Protein AF-A0A7Y3EJU8-F1 (afdb_monomer_lite)

Radius of gyration: 13.47 Å; chains: 1; bounding box: 30×30×37 Å

Foldseek 3Di:
DVVLVVLLVQLVVLCVQLLVCLVVVVLPSNLVSLVVSCVSPVPDLVSLLSNLLSCQQVVVLVVSLVSLVVSCVVPVVSLVVSVVCVVVVSRDHDPVSNVVSNVD

Structure (mmCIF, N/CA/C/O backbone):
data_AF-A0A7Y3EJU8-F1
#
_entry.id   AF-A0A7Y3EJU8-F1
#
loop_
_atom_site.group_PDB
_atom_site.id
_atom_site.type_symbol
_atom_site.label_atom_id
_atom_site.label_alt_id
_atom_site.label_comp_id
_atom_site.label_asym_id
_atom_site.label_entity_id
_atom_site.label_seq_id
_atom_site.pdbx_PDB_ins_code
_atom_site.Cartn_x
_atom_site.Cartn_y
_atom_site.Cartn_z
_atom_site.occupancy
_atom_site.B_iso_or_equiv
_atom_site.auth_seq_id
_atom_site.auth_comp_id
_atom_site.auth_asym_id
_atom_site.auth_atom_id
_atom_site.pdbx_PDB_model_num
ATOM 1 N N . GLU A 1 1 ? 14.973 -2.683 -24.442 1.00 80.12 1 GLU A N 1
ATOM 2 C CA . GLU A 1 1 ? 13.501 -2.570 -24.335 1.00 8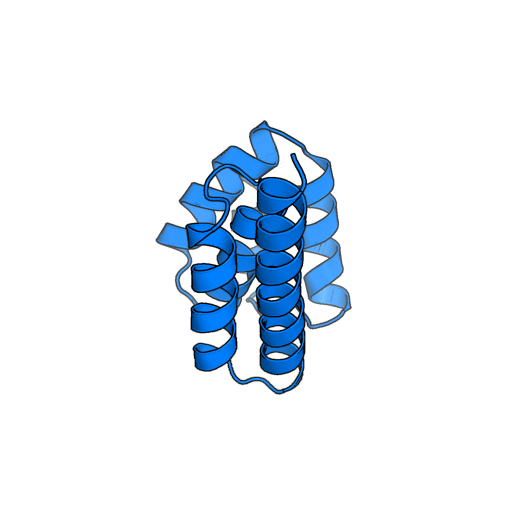0.12 1 GLU A CA 1
ATOM 3 C C . GLU A 1 1 ? 12.807 -3.839 -23.832 1.00 80.12 1 GLU A C 1
ATOM 5 O O . GLU A 1 1 ? 12.100 -3.753 -22.838 1.00 80.12 1 GLU A O 1
ATOM 10 N N . LEU A 1 2 ? 13.040 -5.022 -24.419 1.00 91.50 2 LEU A N 1
ATOM 11 C CA . LEU A 1 2 ? 12.425 -6.281 -23.952 1.00 91.50 2 LEU A CA 1
ATOM 12 C C . LEU A 1 2 ? 12.709 -6.604 -22.470 1.00 91.50 2 LEU A C 1
ATOM 14 O O . LEU A 1 2 ? 11.815 -7.018 -21.742 1.00 91.50 2 LEU A O 1
ATOM 18 N N . GLU A 1 3 ? 13.930 -6.353 -21.996 1.00 90.19 3 GLU A N 1
ATOM 19 C CA . GLU A 1 3 ? 14.304 -6.541 -20.586 1.00 90.19 3 GLU A CA 1
ATOM 20 C C . GLU A 1 3 ? 13.459 -5.685 -19.626 1.00 90.19 3 GLU A C 1
ATOM 22 O O . GLU A 1 3 ? 13.007 -6.172 -18.590 1.00 90.19 3 GLU A O 1
ATOM 27 N N . ARG A 1 4 ? 13.167 -4.432 -20.002 1.00 90.62 4 ARG A N 1
ATOM 28 C CA . ARG A 1 4 ? 12.300 -3.533 -19.227 1.00 90.62 4 ARG A CA 1
ATOM 29 C C . ARG A 1 4 ? 10.877 -4.089 -19.134 1.00 90.62 4 ARG A C 1
ATOM 31 O O . ARG A 1 4 ? 10.288 -4.057 -18.056 1.00 90.62 4 ARG A O 1
ATOM 38 N N . LEU A 1 5 ? 10.355 -4.630 -20.240 1.00 91.56 5 LEU A N 1
ATOM 39 C CA . LEU A 1 5 ? 9.033 -5.265 -20.302 1.00 91.56 5 LEU A CA 1
ATOM 40 C C . LEU A 1 5 ? 8.955 -6.542 -19.446 1.00 91.56 5 LEU A C 1
ATOM 42 O O . LEU A 1 5 ? 7.975 -6.766 -18.743 1.00 91.56 5 LEU A O 1
ATOM 46 N N . ILE A 1 6 ? 10.010 -7.357 -19.439 1.00 92.38 6 ILE A N 1
ATOM 47 C CA . ILE A 1 6 ? 10.079 -8.540 -18.569 1.00 92.38 6 ILE A CA 1
ATOM 48 C C . ILE A 1 6 ? 10.129 -8.118 -17.100 1.00 92.38 6 ILE A C 1
ATOM 50 O O . ILE A 1 6 ? 9.465 -8.713 -16.252 1.00 92.38 6 ILE A O 1
ATOM 54 N N . LYS A 1 7 ? 10.901 -7.075 -16.783 1.00 92.00 7 LYS A N 1
ATOM 55 C CA . LYS A 1 7 ? 11.010 -6.574 -15.415 1.00 92.00 7 LYS A CA 1
ATOM 56 C C . LYS A 1 7 ? 9.658 -6.056 -14.915 1.00 92.00 7 LYS A C 1
ATOM 58 O O . LYS A 1 7 ? 9.261 -6.432 -13.816 1.00 92.00 7 LYS A O 1
ATOM 63 N N . ILE A 1 8 ? 8.935 -5.259 -15.711 1.00 92.50 8 ILE A N 1
ATOM 64 C CA . ILE A 1 8 ? 7.626 -4.710 -15.306 1.00 92.50 8 ILE A CA 1
ATOM 65 C C . ILE A 1 8 ? 6.580 -5.811 -15.142 1.00 92.50 8 ILE A C 1
ATOM 67 O O . ILE A 1 8 ? 5.839 -5.783 -14.166 1.00 92.50 8 ILE A O 1
ATOM 71 N N . HIS A 1 9 ? 6.590 -6.830 -16.007 1.00 93.31 9 HIS A N 1
ATOM 72 C CA . HIS A 1 9 ? 5.732 -8.002 -15.838 1.00 93.31 9 HIS A CA 1
ATOM 73 C C . HIS A 1 9 ? 5.982 -8.694 -14.493 1.00 93.31 9 HIS A C 1
ATOM 75 O O . HIS A 1 9 ? 5.043 -8.937 -13.747 1.00 93.31 9 HIS A O 1
ATOM 81 N N . ARG A 1 10 ? 7.250 -8.936 -14.131 1.00 94.88 10 ARG A N 1
ATOM 82 C CA . ARG A 1 10 ? 7.598 -9.544 -12.833 1.00 94.88 10 ARG A CA 1
ATOM 83 C C . ARG A 1 10 ? 7.139 -8.704 -11.646 1.00 94.88 10 ARG A C 1
ATOM 85 O O . ARG A 1 10 ? 6.741 -9.257 -10.627 1.00 94.88 10 ARG A O 1
ATOM 92 N N . ALA A 1 11 ? 7.211 -7.382 -11.757 1.00 95.38 11 ALA A N 1
ATOM 93 C CA . ALA A 1 11 ? 6.723 -6.502 -10.706 1.00 95.38 11 ALA A CA 1
ATOM 94 C C . ALA A 1 11 ? 5.200 -6.607 -10.551 1.00 95.38 11 ALA A C 1
ATOM 96 O O . ALA A 1 11 ? 4.724 -6.742 -9.430 1.00 95.38 11 ALA A O 1
ATOM 97 N N . TYR A 1 12 ? 4.446 -6.656 -11.653 1.00 95.06 12 TYR A N 1
ATOM 98 C CA . TYR A 1 12 ? 3.005 -6.921 -11.599 1.00 95.06 12 TYR A CA 1
ATOM 99 C C . TYR A 1 12 ? 2.670 -8.335 -11.100 1.00 95.06 12 TYR A C 1
ATOM 101 O O . TYR A 1 12 ? 1.694 -8.498 -10.376 1.00 95.06 12 TYR A O 1
ATOM 109 N N . ASP A 1 13 ? 3.501 -9.345 -11.378 1.00 96.94 13 ASP A N 1
ATOM 110 C CA . ASP A 1 13 ? 3.327 -10.682 -10.793 1.00 96.94 13 ASP A CA 1
ATOM 111 C C . ASP A 1 13 ? 3.438 -10.649 -9.263 1.00 96.94 13 ASP A C 1
ATOM 113 O O . ASP A 1 13 ? 2.690 -11.338 -8.569 1.00 96.94 13 ASP A O 1
ATOM 117 N N . PHE A 1 14 ? 4.364 -9.850 -8.724 1.00 97.38 14 PHE A N 1
ATOM 118 C CA . PHE A 1 14 ? 4.453 -9.619 -7.285 1.00 97.38 14 PHE A CA 1
ATOM 119 C C . PHE A 1 14 ? 3.228 -8.866 -6.754 1.00 97.38 14 PHE A C 1
ATOM 121 O O . PHE A 1 14 ? 2.661 -9.302 -5.759 1.00 97.38 14 PHE A O 1
ATOM 128 N N . MET A 1 15 ? 2.767 -7.812 -7.434 1.00 94.94 15 MET A N 1
ATOM 129 C CA . MET A 1 15 ? 1.550 -7.079 -7.047 1.00 94.94 15 MET A CA 1
ATOM 130 C C . MET A 1 15 ? 0.336 -8.008 -6.945 1.00 94.94 15 MET A C 1
ATOM 132 O O . MET A 1 15 ? -0.297 -8.068 -5.898 1.00 94.94 15 MET A O 1
ATOM 136 N N . ASN A 1 16 ? 0.096 -8.824 -7.976 1.00 95.00 16 ASN A N 1
ATOM 137 C CA . ASN A 1 16 ? -1.015 -9.777 -8.008 1.00 95.00 16 ASN A CA 1
ATOM 138 C C . ASN A 1 16 ? -0.943 -10.790 -6.854 1.00 95.00 16 ASN A C 1
ATOM 140 O O . ASN A 1 16 ? -1.957 -11.135 -6.252 1.00 95.00 16 ASN A O 1
ATOM 144 N N . LYS A 1 17 ? 0.260 -11.278 -6.520 1.00 96.75 17 LYS A N 1
ATOM 145 C CA . LYS A 1 17 ? 0.456 -12.168 -5.364 1.00 96.75 17 LYS A CA 1
ATOM 146 C C . LYS A 1 17 ? 0.200 -11.451 -4.041 1.00 96.75 17 LYS A C 1
ATOM 148 O O . LYS A 1 17 ? -0.339 -12.068 -3.126 1.00 96.75 17 LYS A O 1
ATOM 153 N N . GLY A 1 18 ? 0.583 -10.178 -3.946 1.00 94.25 18 GLY A N 1
ATOM 154 C CA . GLY A 1 18 ? 0.291 -9.325 -2.798 1.00 94.25 18 GLY A CA 1
ATOM 155 C C . GLY A 1 18 ? -1.209 -9.142 -2.593 1.00 94.25 18 GLY A C 1
ATOM 156 O O . GLY A 1 18 ? -1.691 -9.341 -1.481 1.00 94.25 18 GLY A O 1
ATOM 157 N N . ASP A 1 19 ? -1.950 -8.879 -3.672 1.00 89.94 19 ASP A N 1
ATOM 158 C CA . ASP A 1 19 ? -3.407 -8.721 -3.639 1.00 89.94 19 ASP A CA 1
ATOM 159 C C . ASP A 1 19 ? -4.098 -10.008 -3.163 1.00 89.94 19 ASP A C 1
ATOM 161 O O . ASP A 1 19 ? -4.910 -9.964 -2.241 1.00 89.94 19 ASP A O 1
ATOM 165 N N . ILE A 1 20 ? -3.704 -11.172 -3.696 1.00 93.00 20 ILE A N 1
ATOM 166 C CA . ILE A 1 20 ? -4.224 -12.479 -3.253 1.00 93.00 20 ILE A CA 1
ATOM 167 C C . ILE A 1 20 ? -3.923 -12.722 -1.765 1.00 93.00 20 ILE A C 1
ATOM 169 O O . ILE A 1 20 ? -4.781 -13.190 -1.016 1.00 93.00 20 ILE A O 1
ATOM 173 N N . ALA A 1 21 ? -2.706 -12.406 -1.314 1.00 92.06 21 ALA A N 1
ATOM 174 C CA . ALA A 1 21 ? -2.337 -12.543 0.092 1.00 92.06 21 ALA A CA 1
ATOM 175 C C . ALA A 1 21 ? -3.179 -11.620 0.990 1.00 92.06 21 ALA A C 1
ATOM 177 O O . ALA A 1 21 ? -3.660 -12.057 2.036 1.00 92.06 21 ALA A O 1
ATOM 178 N N . MET A 1 22 ? -3.423 -10.378 0.558 1.00 86.12 22 MET A N 1
ATOM 179 C CA . MET A 1 22 ? -4.282 -9.425 1.259 1.00 86.12 22 MET A CA 1
ATOM 180 C C . MET A 1 22 ? -5.732 -9.920 1.342 1.00 86.12 22 MET A C 1
ATOM 182 O O . MET A 1 22 ? -6.328 -9.862 2.418 1.00 86.12 22 MET A O 1
ATOM 186 N N . GLU A 1 23 ? -6.286 -10.457 0.252 1.00 86.56 23 GLU A N 1
ATOM 187 C CA . GLU A 1 23 ? -7.630 -11.056 0.229 1.00 86.56 23 GLU A CA 1
ATOM 188 C C . GLU A 1 23 ? -7.766 -12.223 1.217 1.00 86.56 23 GLU A C 1
ATOM 190 O O . GLU A 1 23 ? -8.810 -12.392 1.849 1.00 86.56 23 GLU A O 1
ATOM 195 N N . HIS A 1 24 ? -6.701 -13.006 1.392 1.00 89.38 24 HIS A N 1
ATOM 196 C CA . HIS A 1 24 ? -6.646 -14.107 2.355 1.00 89.38 24 HIS A CA 1
ATOM 197 C C . HIS A 1 24 ? -6.300 -13.662 3.789 1.00 89.38 24 HIS A C 1
ATOM 199 O O . HIS A 1 24 ? -6.289 -14.491 4.700 1.00 89.38 24 HIS A O 1
ATOM 205 N N . GLY A 1 25 ? -6.030 -12.372 4.013 1.00 84.19 25 GLY A N 1
ATOM 206 C CA . GLY A 1 25 ? -5.640 -11.828 5.314 1.00 84.19 25 GLY A CA 1
ATOM 207 C C . GLY A 1 25 ? -4.194 -12.126 5.727 1.00 84.19 25 GLY A C 1
ATOM 208 O O . GLY A 1 25 ? -3.840 -11.916 6.888 1.00 84.19 25 GLY A O 1
ATOM 209 N N . ASP A 1 26 ? -3.343 -12.593 4.808 1.00 89.38 26 ASP A N 1
ATOM 210 C CA . ASP A 1 26 ? -1.910 -12.781 5.050 1.00 89.38 26 ASP A CA 1
ATOM 211 C C . ASP A 1 26 ? -1.142 -11.472 4.826 1.00 89.38 26 ASP A C 1
ATOM 213 O O . ASP A 1 26 ? -0.432 -11.258 3.841 1.00 89.38 26 ASP A O 1
ATOM 217 N N . SER A 1 27 ? -1.294 -10.581 5.800 1.00 82.81 27 SER A N 1
ATOM 218 C CA . SER A 1 27 ? -0.649 -9.269 5.873 1.00 82.81 27 SER A CA 1
ATOM 219 C C . SER A 1 27 ? 0.878 -9.285 5.723 1.00 82.81 27 SER A C 1
ATOM 221 O O . SER A 1 27 ? 1.456 -8.298 5.262 1.00 82.81 27 SER A O 1
ATOM 223 N N . LYS A 1 28 ? 1.552 -10.364 6.149 1.00 88.56 28 LYS A N 1
ATOM 224 C CA . LYS A 1 28 ? 3.019 -10.463 6.079 1.00 88.56 28 LYS A CA 1
ATOM 225 C C . LYS A 1 28 ? 3.469 -10.830 4.676 1.00 88.56 28 LYS A C 1
ATOM 227 O O . LYS A 1 28 ? 4.365 -10.182 4.140 1.00 88.56 28 LYS A O 1
ATOM 232 N N . LEU A 1 29 ? 2.832 -11.840 4.083 1.00 93.50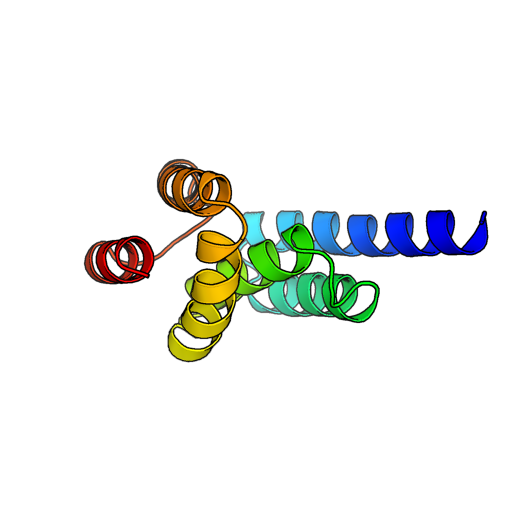 29 LEU A N 1
ATOM 233 C CA . LEU A 1 29 ? 3.111 -12.223 2.706 1.00 93.50 29 LEU A CA 1
ATOM 234 C C . LEU A 1 29 ? 2.776 -11.078 1.746 1.00 93.50 29 LEU A C 1
ATOM 236 O O . LEU A 1 29 ? 3.564 -10.782 0.852 1.00 93.50 29 LEU A O 1
ATOM 240 N N . ALA A 1 30 ? 1.653 -10.391 1.966 1.00 91.81 30 ALA A N 1
ATOM 241 C CA . ALA A 1 30 ? 1.276 -9.220 1.183 1.00 91.81 30 ALA A CA 1
ATOM 242 C C . ALA A 1 30 ? 2.368 -8.138 1.222 1.00 91.81 30 ALA A C 1
ATOM 244 O O . ALA A 1 30 ? 2.790 -7.651 0.172 1.00 91.81 30 ALA A O 1
ATOM 245 N N . GLU A 1 31 ? 2.896 -7.821 2.410 1.00 90.19 31 GLU A N 1
ATOM 246 C CA . GLU A 1 31 ? 3.980 -6.845 2.556 1.00 90.19 31 GLU A CA 1
ATOM 247 C C . GLU A 1 31 ? 5.232 -7.233 1.769 1.00 90.19 31 GLU A C 1
ATOM 249 O O . GLU A 1 31 ? 5.776 -6.407 1.036 1.00 90.19 31 GLU A O 1
ATOM 254 N N . GLU A 1 32 ? 5.668 -8.489 1.888 1.00 94.44 32 GLU A N 1
ATOM 255 C CA . GLU A 1 32 ? 6.836 -8.997 1.170 1.00 94.44 32 GLU A CA 1
ATOM 256 C C . GLU A 1 32 ? 6.651 -8.874 -0.349 1.00 94.44 32 GLU A C 1
ATOM 258 O O . GLU A 1 32 ? 7.548 -8.416 -1.062 1.00 94.44 32 GLU A O 1
ATOM 263 N N . MET A 1 33 ? 5.474 -9.250 -0.853 1.00 97.12 33 MET A N 1
ATOM 264 C CA . MET A 1 33 ? 5.172 -9.196 -2.279 1.00 97.12 33 MET A CA 1
ATOM 265 C C . MET A 1 33 ? 5.149 -7.753 -2.799 1.00 97.12 33 MET A C 1
ATOM 267 O O . MET A 1 33 ? 5.826 -7.455 -3.786 1.00 97.12 33 MET A O 1
ATOM 271 N N . TYR A 1 34 ? 4.464 -6.828 -2.121 1.00 94.19 34 TYR A N 1
ATOM 272 C CA . TYR A 1 34 ? 4.458 -5.422 -2.542 1.00 94.19 34 TYR A CA 1
ATOM 273 C C . TYR A 1 34 ? 5.840 -4.774 -2.444 1.00 94.19 34 TYR A C 1
ATOM 275 O O . TYR A 1 34 ? 6.221 -4.016 -3.336 1.00 94.19 34 TYR A O 1
ATOM 283 N N . LEU A 1 35 ? 6.626 -5.104 -1.415 1.00 90.50 35 LEU A N 1
ATOM 284 C CA . LEU A 1 35 ? 7.995 -4.611 -1.288 1.00 90.50 35 LEU A CA 1
ATOM 285 C C . LEU A 1 35 ? 8.881 -5.120 -2.434 1.00 90.50 35 LEU A C 1
ATOM 287 O O . LEU A 1 35 ? 9.661 -4.354 -2.997 1.00 90.50 35 LEU A O 1
ATOM 291 N N . ASN A 1 36 ? 8.738 -6.387 -2.834 1.00 95.56 36 ASN A N 1
ATOM 292 C CA . ASN A 1 36 ? 9.448 -6.938 -3.988 1.00 95.56 36 ASN A CA 1
ATOM 293 C C . ASN A 1 36 ? 9.059 -6.230 -5.296 1.00 95.56 36 ASN A C 1
ATOM 295 O O . ASN A 1 36 ? 9.945 -5.881 -6.081 1.00 95.56 36 ASN A O 1
ATOM 299 N N . ALA A 1 37 ? 7.768 -5.957 -5.518 1.00 95.06 37 ALA A N 1
ATOM 300 C CA . ALA A 1 37 ? 7.314 -5.164 -6.662 1.00 95.06 37 ALA A CA 1
ATOM 301 C C . ALA A 1 37 ? 7.934 -3.755 -6.653 1.00 95.06 37 ALA A C 1
ATOM 303 O O . ALA A 1 37 ? 8.530 -3.325 -7.645 1.00 95.06 37 ALA A O 1
ATOM 304 N N . GLN A 1 38 ? 7.876 -3.071 -5.506 1.00 91.50 38 GLN A N 1
ATOM 305 C CA . GLN A 1 38 ? 8.428 -1.730 -5.329 1.00 91.50 38 GLN A CA 1
ATOM 306 C C . GLN A 1 38 ? 9.948 -1.698 -5.527 1.00 91.50 38 GLN A C 1
ATOM 308 O O . GLN A 1 38 ? 10.457 -0.792 -6.174 1.00 91.50 38 GLN A O 1
ATOM 313 N N . ASN A 1 39 ? 10.693 -2.696 -5.052 1.00 93.44 39 ASN A N 1
ATOM 314 C CA . ASN A 1 39 ? 12.142 -2.769 -5.263 1.00 93.44 39 ASN A CA 1
ATOM 315 C C . ASN A 1 39 ? 12.511 -2.911 -6.749 1.00 93.44 39 ASN A C 1
ATOM 317 O O . ASN A 1 39 ? 13.571 -2.447 -7.177 1.00 93.44 39 ASN A O 1
ATOM 321 N N . LEU A 1 40 ? 11.644 -3.529 -7.560 1.00 93.94 40 LEU A N 1
ATOM 322 C CA . LEU A 1 40 ? 11.854 -3.613 -9.004 1.00 93.94 40 LEU A CA 1
ATOM 323 C C . LEU A 1 40 ? 11.602 -2.271 -9.704 1.00 93.94 40 LEU A C 1
ATOM 325 O O . LEU A 1 40 ? 12.359 -1.936 -10.623 1.00 93.94 40 LEU A O 1
ATOM 329 N N . PHE A 1 41 ? 10.588 -1.511 -9.277 1.00 93.19 41 PHE A N 1
ATOM 330 C CA . PHE A 1 41 ? 10.267 -0.180 -9.809 1.00 93.19 41 PHE A CA 1
ATOM 331 C C . PHE A 1 41 ? 9.954 0.815 -8.685 1.00 93.19 41 PHE A C 1
ATOM 333 O O . PHE A 1 41 ? 8.790 1.144 -8.451 1.00 93.19 41 PHE A O 1
ATOM 340 N N . PRO A 1 42 ? 10.987 1.352 -8.017 1.00 91.62 42 PRO A N 1
ATOM 341 C CA . PRO A 1 42 ? 10.799 2.184 -6.830 1.00 91.62 42 PRO A CA 1
ATOM 342 C C . PRO A 1 42 ? 10.105 3.510 -7.126 1.00 91.62 42 PRO A C 1
ATOM 344 O O . PRO A 1 42 ? 9.520 4.089 -6.220 1.00 91.62 42 PRO A O 1
ATOM 347 N N . GLU A 1 43 ? 10.141 3.980 -8.372 1.00 91.88 43 GLU A N 1
ATOM 348 C CA . GLU A 1 43 ? 9.493 5.219 -8.821 1.00 91.88 43 GLU A CA 1
ATOM 349 C C . GLU A 1 43 ? 8.056 5.004 -9.325 1.00 91.88 43 GLU A C 1
ATOM 351 O O . GLU A 1 43 ? 7.362 5.968 -9.647 1.00 91.88 43 GLU A O 1
ATOM 356 N N . ASN A 1 44 ? 7.589 3.753 -9.417 1.00 94.19 44 ASN A N 1
ATOM 357 C CA . ASN A 1 44 ? 6.235 3.469 -9.873 1.00 94.19 44 ASN A CA 1
ATOM 358 C C . ASN A 1 44 ? 5.226 3.832 -8.773 1.00 94.19 44 ASN A C 1
ATOM 360 O O . ASN A 1 44 ? 5.189 3.218 -7.707 1.00 94.19 44 ASN A O 1
ATOM 364 N N . LEU A 1 45 ? 4.390 4.826 -9.069 1.00 94.62 45 LEU A N 1
ATOM 365 C CA . LEU A 1 45 ? 3.426 5.393 -8.131 1.00 94.62 45 LEU A CA 1
ATOM 366 C C . LEU A 1 45 ? 2.395 4.366 -7.632 1.00 94.62 45 LEU A C 1
ATOM 368 O O . LEU A 1 45 ? 2.051 4.366 -6.454 1.00 94.62 45 LEU A O 1
ATOM 372 N N . GLU A 1 46 ? 1.931 3.475 -8.510 1.00 94.06 46 GLU A N 1
ATOM 373 C CA . GLU A 1 46 ? 0.970 2.419 -8.175 1.00 94.06 46 GLU A CA 1
ATOM 374 C C . GLU A 1 46 ? 1.581 1.405 -7.196 1.00 94.06 46 GLU A C 1
ATOM 376 O O . GLU A 1 46 ? 0.955 1.050 -6.199 1.00 94.06 46 GLU A O 1
ATOM 381 N N . MET A 1 47 ? 2.828 0.987 -7.415 1.00 94.88 47 MET A N 1
ATOM 382 C CA . MET A 1 47 ? 3.510 0.040 -6.521 1.00 94.88 47 MET A CA 1
ATOM 383 C C . MET A 1 47 ? 3.780 0.655 -5.144 1.00 94.88 47 MET A C 1
ATOM 385 O O . MET A 1 47 ? 3.567 0.007 -4.119 1.00 94.88 47 MET A O 1
ATOM 389 N N . GLN A 1 48 ? 4.181 1.930 -5.103 1.00 95.25 48 GLN A N 1
ATOM 390 C CA . GLN A 1 48 ? 4.293 2.677 -3.847 1.00 95.25 48 GLN A CA 1
ATOM 391 C C . GLN A 1 48 ? 2.943 2.773 -3.121 1.00 95.25 48 GLN A C 1
ATOM 393 O O . GLN A 1 48 ? 2.889 2.646 -1.896 1.00 95.25 48 GLN A O 1
ATOM 398 N N . TYR A 1 49 ? 1.858 2.994 -3.869 1.00 96.62 49 TYR A N 1
ATOM 399 C CA . TYR A 1 49 ? 0.513 3.119 -3.322 1.00 96.62 49 TYR A CA 1
ATOM 400 C C . TYR A 1 49 ? 0.049 1.832 -2.646 1.00 96.62 49 TYR A C 1
ATOM 402 O O . TYR A 1 49 ? -0.315 1.865 -1.471 1.00 96.62 49 TYR A O 1
ATOM 410 N N . TRP A 1 50 ? 0.099 0.699 -3.343 1.00 94.50 50 TRP A N 1
ATOM 411 C CA . TRP A 1 50 ? -0.363 -0.576 -2.792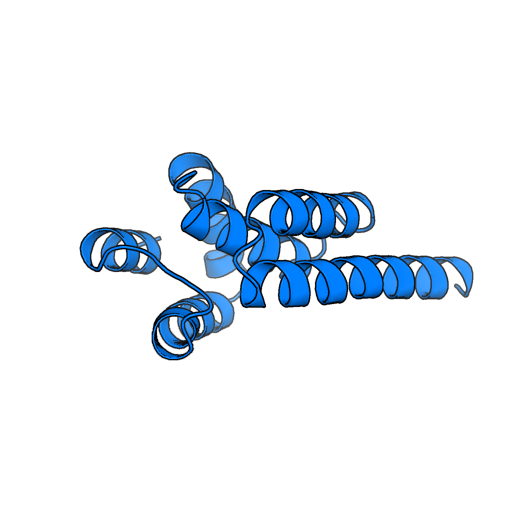 1.00 94.50 50 TRP A CA 1
ATOM 412 C C . TRP A 1 50 ? 0.474 -1.042 -1.600 1.00 94.50 50 TRP A C 1
ATOM 414 O O . TRP A 1 50 ? -0.086 -1.505 -0.605 1.00 94.50 50 TRP A O 1
ATOM 424 N N . TYR A 1 51 ? 1.787 -0.796 -1.619 1.00 94.00 51 TYR A N 1
ATOM 425 C CA . TYR A 1 51 ? 2.622 -0.993 -0.435 1.00 94.00 51 TYR A CA 1
ATOM 426 C C . TYR A 1 51 ? 2.149 -0.138 0.752 1.00 94.00 51 TYR A C 1
ATOM 428 O O . TYR A 1 51 ? 2.016 -0.640 1.867 1.00 94.00 51 TYR A O 1
ATOM 436 N N . ALA A 1 52 ? 1.818 1.137 0.528 1.00 95.81 52 ALA A N 1
ATOM 437 C CA . ALA A 1 52 ? 1.301 2.004 1.583 1.00 95.81 52 ALA A CA 1
ATOM 438 C C . ALA A 1 52 ? -0.085 1.574 2.104 1.00 95.81 52 ALA A C 1
ATOM 440 O O . ALA A 1 52 ? -0.338 1.681 3.304 1.00 95.81 52 ALA A O 1
ATOM 441 N N . ILE A 1 53 ? -0.966 1.049 1.244 1.00 95.38 53 ILE A N 1
ATOM 442 C CA . ILE A 1 53 ? -2.249 0.458 1.660 1.00 95.38 53 ILE A CA 1
ATOM 443 C C . ILE A 1 53 ? -2.023 -0.761 2.558 1.00 95.38 53 ILE A C 1
ATOM 445 O O . ILE A 1 53 ? -2.656 -0.873 3.609 1.00 95.38 53 ILE A O 1
ATOM 449 N N . ASN A 1 54 ? -1.078 -1.632 2.205 1.00 92.88 54 ASN A N 1
ATOM 450 C CA . ASN A 1 54 ? -0.717 -2.759 3.055 1.00 92.88 54 ASN A CA 1
ATOM 451 C C . ASN A 1 54 ? -0.164 -2.306 4.420 1.00 92.88 54 ASN A C 1
ATOM 453 O O . ASN A 1 54 ? -0.570 -2.826 5.457 1.00 92.88 54 ASN A O 1
ATOM 457 N N . LEU A 1 55 ? 0.695 -1.280 4.446 1.00 94.00 55 LEU A N 1
ATOM 458 C CA . LEU A 1 55 ? 1.193 -0.698 5.699 1.00 94.00 55 LEU A CA 1
ATOM 459 C C . LEU A 1 55 ? 0.060 -0.151 6.584 1.00 94.00 55 LEU A C 1
ATOM 461 O O . LEU A 1 55 ? 0.107 -0.321 7.802 1.00 94.00 55 LEU A O 1
ATOM 465 N N . LEU A 1 56 ? -0.978 0.461 5.999 1.00 95.62 56 LEU A N 1
ATOM 466 C CA . LEU A 1 56 ? -2.167 0.880 6.750 1.00 95.62 56 LEU A CA 1
ATOM 467 C C . LEU A 1 56 ? -2.890 -0.316 7.389 1.00 95.62 56 LEU A C 1
ATOM 469 O O . LEU A 1 56 ? -3.209 -0.255 8.576 1.00 95.62 56 LEU A O 1
ATOM 473 N N . ASN A 1 57 ? -3.100 -1.407 6.644 1.00 92.31 57 ASN A N 1
ATOM 474 C CA . ASN A 1 57 ? -3.690 -2.643 7.181 1.00 92.31 57 ASN A CA 1
ATOM 475 C C . ASN A 1 57 ? -2.842 -3.234 8.322 1.00 92.31 57 ASN A C 1
ATOM 477 O O . ASN A 1 57 ? -3.382 -3.724 9.316 1.00 92.31 57 ASN A O 1
ATOM 481 N N . ASN A 1 58 ? -1.517 -3.108 8.223 1.00 91.94 58 ASN A N 1
ATOM 482 C CA . ASN A 1 58 ? -0.557 -3.568 9.231 1.00 91.94 58 ASN A CA 1
ATOM 483 C C . ASN A 1 58 ? -0.376 -2.584 10.402 1.00 91.94 58 ASN A C 1
ATOM 485 O O . ASN A 1 58 ? 0.409 -2.845 11.312 1.00 91.94 58 ASN A O 1
ATOM 489 N N . LYS A 1 59 ? -1.134 -1.478 10.428 1.00 94.88 59 LYS A N 1
ATOM 490 C CA . LYS A 1 59 ? -1.075 -0.414 11.446 1.00 94.88 59 LYS A CA 1
ATOM 491 C C . LYS A 1 59 ? 0.251 0.356 11.493 1.00 94.88 59 LYS A C 1
ATOM 493 O O . LYS A 1 59 ? 0.522 1.070 12.458 1.00 94.88 59 LYS A O 1
ATOM 498 N N . GLU A 1 60 ? 1.051 0.291 10.432 1.00 95.25 60 GLU A N 1
ATOM 499 C CA . GLU A 1 60 ? 2.275 1.081 10.252 1.00 95.25 60 GLU A CA 1
ATOM 500 C C . GLU A 1 60 ? 1.970 2.495 9.720 1.00 95.25 60 GLU A C 1
ATOM 502 O O . GLU A 1 60 ? 2.489 2.949 8.694 1.00 95.25 60 GLU A O 1
ATOM 507 N N . TYR A 1 61 ? 1.108 3.224 10.433 1.00 97.31 61 TYR A N 1
ATOM 508 C CA . TYR A 1 61 ? 0.508 4.473 9.952 1.00 97.31 61 TYR A CA 1
ATOM 509 C C . TYR A 1 61 ? 1.531 5.560 9.621 1.00 97.31 61 TYR A C 1
ATOM 511 O O . TYR A 1 61 ? 1.433 6.205 8.582 1.00 97.31 61 TYR A O 1
ATOM 519 N N . THR A 1 62 ? 2.559 5.745 10.454 1.00 97.12 62 THR A N 1
ATOM 520 C CA . THR A 1 62 ?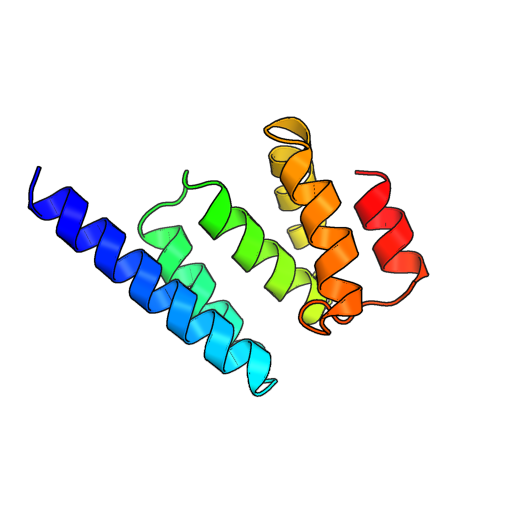 3.581 6.783 10.240 1.00 97.12 62 THR A CA 1
ATOM 521 C C . THR A 1 62 ? 4.284 6.622 8.890 1.00 97.12 62 THR A C 1
ATOM 523 O O . THR A 1 62 ? 4.469 7.598 8.158 1.00 97.12 62 THR A O 1
ATOM 526 N N . LYS A 1 63 ? 4.646 5.383 8.537 1.00 95.50 63 LYS A N 1
ATOM 527 C CA . LYS A 1 63 ? 5.328 5.056 7.281 1.00 95.50 63 LYS A CA 1
ATOM 528 C C . LYS A 1 63 ? 4.371 5.180 6.099 1.00 95.50 63 LYS A C 1
ATOM 530 O O . LYS A 1 63 ? 4.711 5.830 5.111 1.00 95.50 63 LYS A O 1
ATOM 535 N N . ALA A 1 64 ? 3.158 4.643 6.238 1.00 97.12 64 ALA A N 1
ATOM 536 C CA . ALA A 1 64 ? 2.118 4.743 5.221 1.00 97.12 64 ALA A CA 1
ATOM 537 C C . ALA A 1 64 ? 1.765 6.201 4.890 1.00 97.12 64 ALA A C 1
ATOM 539 O O . ALA A 1 64 ? 1.714 6.573 3.722 1.00 97.12 64 ALA A O 1
ATOM 540 N N . HIS A 1 65 ? 1.586 7.057 5.900 1.00 98.25 65 HIS A N 1
ATOM 541 C CA . HIS A 1 65 ? 1.250 8.470 5.716 1.00 98.25 65 HIS A CA 1
ATOM 542 C C . HIS A 1 65 ? 2.320 9.240 4.956 1.00 98.25 65 HIS A C 1
ATOM 544 O O . HIS A 1 65 ? 1.986 10.054 4.098 1.00 98.25 65 HIS A O 1
ATOM 550 N N . SER A 1 66 ? 3.596 8.977 5.249 1.00 97.00 66 SER A N 1
ATOM 551 C CA . SER A 1 66 ? 4.704 9.611 4.532 1.00 97.00 66 SER A CA 1
ATOM 552 C C . SER A 1 66 ? 4.620 9.336 3.026 1.00 97.00 66 SER A C 1
ATOM 554 O O . SER A 1 66 ? 4.715 10.261 2.220 1.00 97.00 66 SER A O 1
ATOM 556 N N . ILE A 1 67 ? 4.349 8.079 2.658 1.00 96.19 67 ILE A N 1
ATOM 557 C CA . ILE A 1 67 ? 4.237 7.644 1.261 1.00 96.19 67 ILE A CA 1
ATOM 558 C C . ILE A 1 67 ? 2.939 8.169 0.624 1.00 96.19 67 ILE A C 1
ATOM 560 O O . ILE A 1 67 ? 2.954 8.729 -0.467 1.00 96.19 67 ILE A O 1
ATOM 564 N N . LEU A 1 68 ? 1.798 8.053 1.305 1.00 97.81 68 LEU A N 1
ATOM 565 C CA . LEU A 1 68 ? 0.513 8.498 0.756 1.00 97.81 68 LEU A CA 1
ATOM 566 C C . LEU A 1 68 ? 0.460 10.011 0.548 1.00 97.81 68 LEU A C 1
ATOM 568 O O . LEU A 1 68 ? -0.147 10.467 -0.416 1.00 97.81 68 LEU A O 1
ATOM 572 N N . LYS A 1 69 ? 1.132 10.796 1.396 1.00 97.62 69 LYS A N 1
ATOM 573 C CA . LYS A 1 69 ? 1.199 12.252 1.241 1.00 97.62 69 LYS A CA 1
ATOM 574 C C . LYS A 1 69 ? 1.871 12.662 -0.071 1.00 97.62 69 LYS A C 1
ATOM 576 O O . LYS A 1 69 ? 1.392 13.583 -0.733 1.00 97.62 69 LYS A O 1
ATOM 581 N N . SER A 1 70 ? 2.964 12.003 -0.468 1.00 96.25 70 SER A N 1
ATOM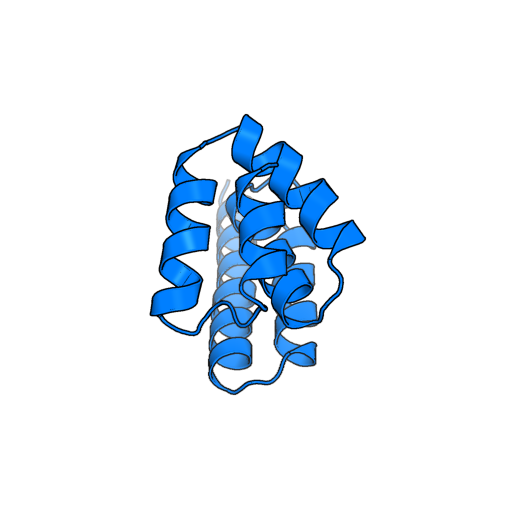 582 C CA . SER A 1 70 ? 3.593 12.282 -1.765 1.00 96.25 70 SER A CA 1
ATOM 583 C C . SER A 1 70 ? 2.710 11.817 -2.924 1.00 96.25 70 SER A C 1
ATOM 585 O O . SER A 1 70 ? 2.554 12.561 -3.892 1.00 96.25 70 SER A O 1
ATOM 587 N N . ILE A 1 71 ? 2.066 10.652 -2.799 1.00 97.50 71 ILE A N 1
ATOM 588 C CA . ILE A 1 71 ? 1.181 10.100 -3.834 1.00 97.50 71 ILE A CA 1
ATOM 589 C C . ILE A 1 71 ? -0.049 10.980 -4.064 1.00 97.50 71 ILE A C 1
ATOM 591 O O . ILE A 1 71 ? -0.341 11.328 -5.203 1.00 97.50 71 ILE A O 1
ATOM 595 N N . PHE A 1 72 ? -0.752 11.393 -3.007 1.00 97.44 72 PHE A N 1
ATOM 596 C CA . PHE A 1 72 ? -1.956 12.225 -3.128 1.00 97.44 72 PHE A CA 1
ATOM 597 C C . PHE A 1 72 ? -1.652 13.611 -3.690 1.00 97.44 72 PHE A C 1
ATOM 599 O O . PHE A 1 72 ? -2.495 14.197 -4.368 1.00 97.44 72 PHE A O 1
ATOM 606 N N . LYS A 1 73 ? -0.445 14.126 -3.430 1.00 96.50 73 LYS A N 1
ATOM 607 C CA . LYS A 1 73 ? 0.040 15.362 -4.043 1.00 96.50 73 LYS A CA 1
ATOM 608 C C . LYS A 1 73 ? 0.335 15.182 -5.535 1.00 96.50 73 LYS A C 1
ATOM 610 O O . LYS A 1 73 ? 0.117 16.120 -6.295 1.00 96.50 73 LYS A O 1
ATOM 615 N N . ALA A 1 74 ? 0.852 14.021 -5.937 1.00 96.50 74 ALA A N 1
ATOM 616 C CA . ALA A 1 74 ? 1.145 13.716 -7.334 1.00 96.50 74 ALA A CA 1
ATOM 617 C C . ALA A 1 74 ? -0.133 13.470 -8.152 1.00 96.50 74 ALA A C 1
ATOM 619 O O . ALA A 1 74 ? -0.254 13.987 -9.258 1.00 96.50 74 ALA A O 1
ATOM 620 N N . ASP A 1 75 ? -1.093 12.720 -7.602 1.00 96.31 75 ASP A N 1
ATOM 621 C CA . ASP A 1 75 ? -2.388 12.463 -8.230 1.00 96.31 75 ASP A CA 1
ATOM 622 C C . ASP A 1 75 ? -3.486 12.211 -7.175 1.00 96.31 75 ASP A C 1
ATOM 624 O O . ASP A 1 75 ? -3.468 11.245 -6.406 1.00 96.31 75 ASP A O 1
ATOM 628 N N . ILE A 1 76 ? -4.491 13.090 -7.169 1.00 95.56 76 ILE A N 1
ATOM 629 C CA . ILE A 1 76 ? -5.608 13.073 -6.217 1.00 95.56 76 ILE A CA 1
ATOM 630 C C . ILE A 1 76 ? -6.558 11.881 -6.416 1.00 95.56 76 ILE A C 1
ATOM 632 O O . ILE A 1 76 ? -7.322 11.529 -5.508 1.00 95.56 76 ILE A O 1
ATOM 636 N N . ASN A 1 77 ? -6.520 11.221 -7.577 1.00 96.94 77 ASN A N 1
ATOM 637 C CA . ASN A 1 77 ? -7.351 10.051 -7.849 1.00 96.94 77 ASN A CA 1
ATOM 638 C C . ASN A 1 77 ? -7.047 8.903 -6.875 1.00 96.94 77 ASN A C 1
ATOM 640 O O . ASN A 1 77 ? -7.974 8.219 -6.434 1.00 96.94 77 ASN A O 1
ATOM 644 N N . TRP A 1 78 ? -5.793 8.764 -6.432 1.00 97.81 78 TRP A N 1
ATOM 645 C CA . TRP A 1 78 ? -5.398 7.777 -5.421 1.00 97.81 78 TRP A CA 1
ATOM 646 C C . TRP A 1 78 ? -6.087 7.998 -4.076 1.00 97.81 78 TRP A C 1
ATOM 648 O O . TRP A 1 78 ? -6.503 7.041 -3.428 1.00 97.81 78 TRP A O 1
ATOM 658 N N . LYS A 1 79 ? -6.310 9.254 -3.680 1.00 96.81 79 LYS A N 1
ATOM 659 C CA . LYS A 1 79 ? -7.058 9.587 -2.458 1.00 96.81 79 LYS A CA 1
ATOM 660 C C . LYS A 1 79 ? -8.523 9.161 -2.565 1.00 96.81 79 LYS A C 1
ATOM 662 O O . LYS A 1 79 ? -9.099 8.615 -1.621 1.00 96.81 79 LYS A O 1
ATOM 667 N N . THR A 1 80 ? -9.114 9.353 -3.746 1.00 96.44 80 THR A N 1
ATOM 668 C CA . THR A 1 80 ? -10.474 8.883 -4.050 1.00 96.44 80 THR A CA 1
ATOM 669 C C . THR A 1 80 ? -10.557 7.358 -4.012 1.00 96.44 80 THR A C 1
ATOM 671 O O . THR A 1 80 ? -11.524 6.819 -3.463 1.00 96.44 80 THR A O 1
ATOM 674 N N . LEU A 1 81 ? -9.550 6.660 -4.547 1.00 97.00 81 LEU A N 1
ATOM 675 C CA . LEU A 1 81 ? -9.455 5.203 -4.484 1.00 97.00 81 LEU A CA 1
ATOM 676 C C . LEU A 1 81 ? -9.361 4.710 -3.036 1.00 97.00 81 LEU A C 1
ATOM 678 O O . LEU A 1 81 ? -10.154 3.853 -2.656 1.00 97.00 81 LEU A O 1
ATOM 682 N N . THR A 1 82 ? -8.515 5.314 -2.195 1.00 96.81 82 THR A N 1
ATOM 683 C CA . THR A 1 82 ? -8.338 4.908 -0.786 1.00 96.81 82 THR A CA 1
ATOM 684 C C . THR A 1 82 ? -9.664 4.875 -0.027 1.00 96.81 82 THR A C 1
ATOM 686 O O . THR A 1 82 ? -9.960 3.922 0.692 1.00 96.81 82 THR A O 1
ATOM 689 N N . LYS A 1 83 ? -10.533 5.871 -0.244 1.00 95.00 83 LYS A N 1
ATOM 690 C CA . LYS A 1 83 ? -11.875 5.896 0.358 1.00 95.00 83 LYS A CA 1
ATOM 691 C C . LYS A 1 83 ? -12.764 4.736 -0.111 1.00 95.00 83 LYS A C 1
ATOM 693 O O . LYS A 1 83 ? -13.626 4.277 0.640 1.00 95.00 83 LYS A O 1
ATOM 698 N N . ARG A 1 84 ? -12.606 4.278 -1.356 1.00 95.44 84 ARG A N 1
ATOM 699 C CA . ARG A 1 84 ? -13.359 3.145 -1.919 1.00 95.44 84 ARG A CA 1
ATOM 700 C C . ARG A 1 84 ? -12.859 1.807 -1.376 1.00 95.44 84 ARG A C 1
ATOM 702 O O . ARG A 1 84 ? -13.694 0.938 -1.144 1.00 95.44 84 ARG A O 1
ATOM 709 N N . LEU A 1 85 ? -11.560 1.674 -1.097 1.00 93.94 85 LEU A N 1
ATOM 710 C CA . LEU A 1 85 ? -10.966 0.432 -0.584 1.00 93.94 85 LEU A CA 1
ATOM 711 C C . LEU A 1 85 ? -11.534 0.002 0.775 1.00 93.94 85 LEU A C 1
ATOM 713 O O . LEU A 1 85 ? -11.682 -1.189 1.036 1.00 93.94 85 LEU A O 1
ATOM 717 N N . VAL A 1 86 ? -11.934 0.960 1.618 1.00 93.69 86 VAL A N 1
ATOM 718 C CA . VAL A 1 86 ? -12.620 0.650 2.886 1.00 93.69 86 VAL A CA 1
ATOM 719 C C . VAL A 1 86 ? -13.980 -0.002 2.632 1.00 93.69 86 VAL A C 1
ATOM 721 O O . VAL A 1 86 ? -14.369 -0.938 3.326 1.00 93.69 86 VAL A O 1
ATOM 724 N N . LYS A 1 87 ? -14.703 0.440 1.592 1.00 91.06 87 LYS A N 1
ATOM 725 C CA . LYS A 1 87 ? -15.999 -0.150 1.217 1.00 91.06 87 LYS A CA 1
ATOM 726 C C . LYS A 1 87 ? -15.847 -1.562 0.653 1.00 91.06 87 LYS A C 1
ATOM 728 O O . LYS A 1 87 ? -16.712 -2.395 0.905 1.00 91.06 87 LYS A O 1
ATOM 733 N N . SER A 1 88 ? -14.773 -1.827 -0.094 1.00 89.38 88 SER A N 1
ATOM 734 C CA . SER A 1 88 ? -14.466 -3.159 -0.633 1.00 89.38 88 SER A CA 1
ATOM 735 C C . SER A 1 88 ? -13.753 -4.076 0.364 1.00 89.38 88 SER A C 1
ATOM 737 O O . SER A 1 88 ? -13.472 -5.216 0.018 1.00 89.38 88 SER A O 1
ATOM 739 N N . LYS A 1 89 ? -13.490 -3.608 1.595 1.00 88.88 89 LYS A N 1
ATOM 740 C CA . LYS A 1 89 ? -12.768 -4.331 2.658 1.00 88.88 89 LYS A CA 1
ATOM 741 C C . LYS A 1 89 ? -11.309 -4.681 2.332 1.00 88.88 89 LYS A C 1
ATOM 743 O O . LYS A 1 89 ? -10.709 -5.459 3.062 1.00 88.88 89 LYS A O 1
ATOM 748 N N . LEU A 1 90 ? -10.731 -4.073 1.297 1.00 87.19 90 LEU A N 1
ATOM 749 C CA . LEU A 1 90 ? -9.299 -4.190 0.991 1.00 87.19 90 LEU A CA 1
ATOM 750 C C . LEU A 1 90 ? -8.448 -3.288 1.899 1.00 87.19 90 LEU A C 1
ATOM 752 O O . LEU A 1 90 ? -7.272 -3.546 2.120 1.00 87.19 90 LEU A O 1
ATOM 756 N N . LEU A 1 91 ? -9.049 -2.235 2.459 1.00 92.25 91 LEU A N 1
ATOM 757 C CA . LEU A 1 91 ? -8.433 -1.396 3.484 1.00 92.25 91 LEU A CA 1
ATOM 758 C C . LEU A 1 91 ? -9.243 -1.491 4.782 1.00 92.25 91 LEU A C 1
ATOM 760 O O . LEU A 1 91 ? -10.396 -1.062 4.838 1.00 92.25 91 LEU A O 1
ATOM 764 N N . ILE A 1 92 ? -8.630 -2.035 5.828 1.00 92.50 92 ILE A N 1
ATOM 765 C CA . ILE A 1 92 ? -9.236 -2.300 7.132 1.00 92.50 92 ILE A CA 1
ATOM 766 C C . ILE A 1 92 ? -8.536 -1.428 8.177 1.00 92.50 92 ILE A C 1
ATOM 768 O O . ILE A 1 92 ? -7.587 -1.838 8.840 1.00 92.50 92 ILE A O 1
ATOM 772 N N . ILE A 1 93 ? -9.033 -0.204 8.334 1.00 95.69 93 ILE A N 1
ATOM 773 C CA . ILE A 1 93 ? -8.563 0.761 9.334 1.00 95.69 93 ILE A CA 1
ATOM 774 C C . ILE A 1 93 ? -9.745 1.371 10.084 1.00 95.69 93 ILE A C 1
ATOM 776 O O . ILE A 1 93 ? -10.894 1.276 9.642 1.00 95.69 93 ILE A O 1
ATOM 780 N N . SER A 1 94 ? -9.475 1.999 11.230 1.00 96.81 94 SER A N 1
ATOM 781 C CA . SER A 1 94 ? -10.518 2.697 11.981 1.00 96.81 94 SER A CA 1
ATOM 782 C C . SER A 1 94 ? -11.025 3.923 11.214 1.00 96.81 94 SER A C 1
ATOM 784 O O . SER A 1 94 ? -10.359 4.448 10.316 1.00 96.81 94 SER A O 1
ATOM 786 N N . LYS A 1 95 ? -12.217 4.405 11.578 1.00 96.19 95 LYS A N 1
ATOM 787 C CA . LYS A 1 95 ? -12.792 5.609 10.968 1.00 96.19 95 LYS A CA 1
ATOM 788 C C . LYS A 1 95 ? -11.911 6.834 11.227 1.00 96.19 95 LYS A C 1
ATOM 790 O O . LYS A 1 95 ? -11.697 7.630 10.319 1.00 96.19 95 LYS A O 1
ATOM 795 N N . GLU A 1 96 ? -11.380 6.950 12.439 1.00 97.50 96 GLU A N 1
ATOM 796 C CA . GLU A 1 96 ? -10.492 8.036 12.855 1.00 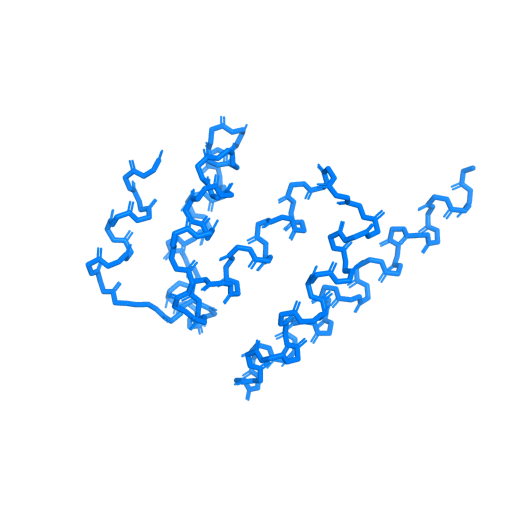97.50 96 GLU A CA 1
ATOM 797 C C . GLU A 1 96 ? -9.206 8.029 12.025 1.00 97.50 96 GLU A C 1
ATOM 799 O O . GLU A 1 96 ? -8.725 9.079 11.607 1.00 97.50 96 GLU A O 1
ATOM 804 N N . GLU A 1 97 ? -8.657 6.845 11.748 1.00 98.19 97 GLU A N 1
ATOM 805 C CA . GLU A 1 97 ? -7.457 6.732 10.927 1.00 98.19 97 GLU A CA 1
ATOM 806 C C . GLU A 1 97 ? -7.739 7.069 9.463 1.00 98.19 97 GLU A C 1
ATOM 808 O O . GLU A 1 97 ? -6.985 7.817 8.844 1.00 98.19 97 GLU A O 1
ATOM 813 N N . LEU A 1 98 ? -8.873 6.612 8.923 1.00 97.69 98 LEU A N 1
ATOM 814 C CA . LEU A 1 98 ? -9.304 7.013 7.587 1.00 97.69 98 LEU A CA 1
ATOM 815 C C . LEU A 1 98 ? -9.439 8.538 7.476 1.00 97.69 98 LEU A C 1
ATOM 817 O O . LEU A 1 98 ? -9.015 9.110 6.475 1.00 97.69 98 LEU A O 1
ATOM 821 N N . GLU A 1 99 ? -9.999 9.208 8.484 1.00 97.50 99 GLU A N 1
ATOM 822 C CA . GLU A 1 99 ? -10.110 10.670 8.507 1.00 97.50 99 GLU A CA 1
ATOM 823 C C . GLU A 1 99 ? -8.737 11.352 8.446 1.00 97.50 99 GLU A C 1
ATOM 825 O O . GLU A 1 99 ? -8.572 12.283 7.655 1.00 97.50 99 GLU A O 1
ATOM 830 N N . LYS A 1 100 ? -7.731 10.852 9.180 1.00 97.88 100 LYS A N 1
ATOM 831 C CA . LYS A 1 100 ? -6.349 11.357 9.087 1.00 97.88 100 LYS A CA 1
ATOM 832 C C . LYS A 1 100 ? -5.759 11.151 7.696 1.00 97.88 100 LYS A C 1
ATOM 834 O O . LYS A 1 100 ? -5.224 12.097 7.122 1.00 97.88 100 LYS A O 1
ATOM 839 N N . VAL A 1 101 ? -5.901 9.953 7.122 1.00 97.81 101 VAL A N 1
ATOM 840 C CA . VAL A 1 101 ? -5.422 9.657 5.759 1.00 97.81 101 VAL A CA 1
ATOM 841 C C . VAL A 1 101 ? -6.091 10.588 4.743 1.00 97.81 101 VAL A C 1
ATOM 843 O O . VAL A 1 101 ? -5.444 11.090 3.828 1.00 97.81 101 VAL A O 1
ATOM 846 N N . MET A 1 102 ? -7.382 10.887 4.912 1.00 96.94 102 MET A N 1
ATOM 847 C CA . MET A 1 102 ? -8.116 11.812 4.042 1.00 96.94 102 MET A CA 1
ATOM 848 C C . MET A 1 102 ? -7.735 13.291 4.247 1.00 96.94 102 MET A C 1
ATOM 850 O O . MET A 1 102 ? -8.170 14.135 3.462 1.00 96.94 102 MET A O 1
ATOM 854 N N . GLN A 1 103 ? -6.915 13.630 5.240 1.00 96.56 103 GLN A N 1
ATOM 855 C CA . GLN A 1 103 ? -6.408 14.988 5.479 1.00 96.56 103 GLN A CA 1
ATOM 856 C C . GLN A 1 103 ? -4.955 15.192 5.017 1.00 96.56 103 GLN A C 1
ATOM 858 O O . GLN A 1 103 ? -4.492 16.331 5.018 1.00 96.56 103 GLN A O 1
ATOM 863 N N . LEU A 1 104 ? -4.262 14.125 4.594 1.00 95.25 104 LEU A N 1
ATOM 864 C CA . LEU A 1 104 ? -2.941 14.201 3.951 1.00 95.25 104 LEU A CA 1
ATOM 865 C C . LEU A 1 104 ? -2.999 14.948 2.615 1.00 95.25 104 LEU A C 1
ATOM 867 O O . LEU A 1 104 ? -2.030 15.691 2.347 1.00 95.25 104 LEU A O 1
#

Sequence (104 aa):
ELERLIKIHRAYDFMNKGDIAMEHGDSKLAEEMYLNAQNLFPENLEMQYWYAINLLNNKEYTKAHSILKSIFKADINWKTLTKRLVKSKLLIISKEELEKVMQL

Secondary structure (DSSP, 8-state):
-HHHHHHHHHHHHHHHHHHHHHHTT-HHHHHHHHHHHHHH-TT-HHHHHHHHHHHHHTT-HHHHHHHHHHHHHH-THHHHHHHHHHHTTSS---HHHHHHHTT-

pLDDT: mean 94.0, std 3.43, range [80.12, 98.25]